Protein AF-A0A9D5NZA8-F1 (afdb_monomer)

Radius of gyration: 24.43 Å; Cα contacts (8 Å, |Δi|>4): 139; chains: 1; bounding box: 84×35×75 Å

Sequence (173 aa):
MSPKHDNDLQQPKKLPLTIIETPEIPELKFFLDVDDKDAAEFKEVLRECIAKINTKGKKEWFCLYAAWRYYKKERETDGGYVDFFTDIDTLFPGLLKDLRNDLSGNRKYKPYCDMLRYEYNNWAVVDGKLPPIQVWAHEEWTRQYKNSWKTIQHMQALVRDFYKAFAALLGNN

Nearest PDB structures (foldseek):
  2bb5-assembly2_B  TM=2.220E-01  e=8.524E+00  Homo sapiens

Mean predicted aligned error: 10.83 Å

Structure (mmCIF, N/CA/C/O backbone):
data_AF-A0A9D5NZA8-F1
#
_entry.id   AF-A0A9D5NZA8-F1
#
loop_
_atom_site.group_PDB
_atom_site.id
_atom_site.type_symbol
_atom_site.label_atom_id
_atom_site.label_alt_id
_atom_site.label_comp_id
_atom_site.label_asym_id
_atom_site.label_entity_id
_atom_site.label_seq_id
_atom_site.pdbx_PDB_ins_code
_atom_site.Cartn_x
_atom_site.Cartn_y
_atom_site.Cartn_z
_atom_site.occupancy
_atom_site.B_iso_or_equiv
_atom_site.auth_seq_id
_atom_site.auth_comp_id
_atom_site.auth_asym_id
_atom_site.auth_atom_id
_atom_site.pdbx_PDB_model_num
ATOM 1 N N . MET A 1 1 ? -62.215 11.520 59.710 1.00 43.28 1 MET A N 1
ATOM 2 C CA . MET A 1 1 ? -61.706 10.358 58.953 1.00 43.28 1 MET A CA 1
ATOM 3 C C . MET A 1 1 ? -60.625 10.871 58.015 1.00 43.28 1 MET A C 1
ATOM 5 O O . MET A 1 1 ? -60.908 11.780 57.248 1.00 43.28 1 MET A O 1
ATOM 9 N N . SER A 1 2 ? -59.392 10.388 58.176 1.00 39.81 2 SER A N 1
ATOM 10 C CA . SER A 1 2 ? -58.218 10.731 57.352 1.00 39.81 2 SER A CA 1
ATOM 11 C C . SER A 1 2 ? -58.303 10.077 55.945 1.00 39.81 2 SER A C 1
ATOM 13 O O . SER A 1 2 ? -59.293 9.405 55.662 1.00 39.81 2 SER A O 1
ATOM 15 N N . PRO A 1 3 ? -57.313 10.247 55.049 1.00 50.28 3 PRO A N 1
ATOM 16 C CA . PRO A 1 3 ? -57.349 11.152 53.898 1.00 50.28 3 PRO A CA 1
ATOM 17 C C . PRO A 1 3 ? -57.293 10.385 52.556 1.00 50.28 3 PRO A C 1
ATOM 19 O O . PRO A 1 3 ? -57.022 9.187 52.530 1.00 50.28 3 PRO A O 1
ATOM 22 N N . LYS A 1 4 ? -57.460 11.068 51.418 1.00 46.00 4 LYS A N 1
ATOM 23 C CA . LYS A 1 4 ? -56.896 10.586 50.145 1.00 46.00 4 LYS A CA 1
ATOM 24 C C . LYS A 1 4 ? -56.120 11.707 49.466 1.00 46.00 4 LYS A C 1
ATOM 26 O O . LYS A 1 4 ? -56.691 12.639 48.914 1.00 46.00 4 LYS A O 1
ATOM 31 N N . HIS A 1 5 ? -54.803 11.608 49.613 1.00 46.25 5 HIS A N 1
ATOM 32 C CA . HIS A 1 5 ? -53.823 12.195 48.716 1.00 46.25 5 HIS A CA 1
ATOM 33 C C . HIS A 1 5 ? -53.878 11.431 47.396 1.00 46.25 5 HIS A C 1
ATOM 35 O O . HIS A 1 5 ? -53.591 10.236 47.405 1.00 46.25 5 HIS A O 1
ATOM 41 N N . ASP A 1 6 ? -54.155 12.119 46.293 1.00 49.66 6 ASP A N 1
ATOM 42 C CA . ASP A 1 6 ? -53.744 11.643 44.976 1.00 49.66 6 ASP A CA 1
ATOM 43 C C . ASP A 1 6 ? -52.481 12.409 44.572 1.00 49.66 6 ASP A C 1
ATOM 45 O O . ASP A 1 6 ? -52.482 13.596 44.247 1.00 49.66 6 ASP A O 1
ATOM 49 N N . ASN A 1 7 ? -51.370 11.691 44.736 1.00 49.56 7 ASN A N 1
ATOM 50 C CA . ASN A 1 7 ? -50.053 11.987 44.201 1.00 49.56 7 ASN A CA 1
ATOM 51 C C . ASN A 1 7 ? -50.090 11.738 42.689 1.00 49.56 7 ASN A C 1
ATOM 53 O O . ASN A 1 7 ? -49.839 10.614 42.260 1.00 49.56 7 ASN A O 1
ATOM 57 N N . ASP A 1 8 ? -50.307 12.772 41.883 1.00 46.56 8 ASP A N 1
ATOM 58 C CA . ASP A 1 8 ? -49.865 12.737 40.487 1.00 46.56 8 ASP A CA 1
ATOM 59 C C . ASP A 1 8 ? -48.463 13.343 40.407 1.00 46.56 8 ASP A C 1
ATOM 61 O O . ASP A 1 8 ? -48.238 14.510 40.079 1.00 46.56 8 ASP A O 1
ATOM 65 N N . LEU A 1 9 ? -47.493 12.501 40.772 1.00 49.69 9 LEU A N 1
ATOM 66 C CA . LEU A 1 9 ? -46.086 12.688 40.453 1.00 49.69 9 LEU A CA 1
ATOM 67 C C . LEU A 1 9 ? -45.958 12.831 38.934 1.00 49.69 9 LEU A C 1
ATOM 69 O O . LEU A 1 9 ? -46.144 11.872 38.184 1.00 49.69 9 LEU A O 1
ATOM 73 N N . GLN A 1 10 ? -45.618 14.042 38.494 1.00 50.66 10 GLN A N 1
ATOM 74 C CA . GLN A 1 10 ? -45.172 14.326 37.136 1.00 50.66 10 GLN A CA 1
ATOM 75 C C . GLN A 1 10 ? -44.090 13.313 36.744 1.00 50.66 10 GLN A C 1
ATOM 77 O O . GLN A 1 10 ? -42.981 13.325 37.280 1.00 50.66 10 GLN A O 1
ATOM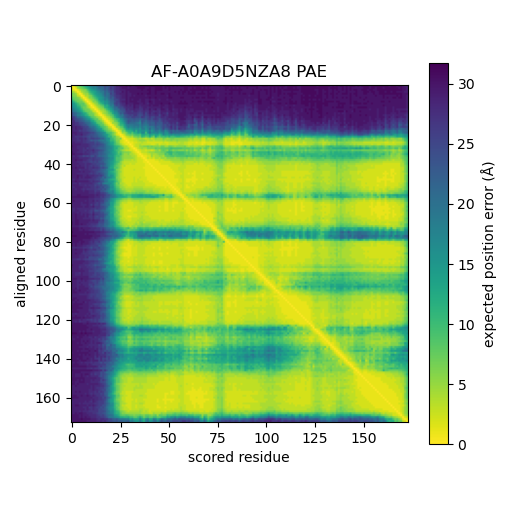 82 N N . GLN A 1 11 ? -44.414 12.426 35.802 1.00 52.88 11 GLN A N 1
ATOM 83 C CA . GLN A 1 11 ? -43.415 11.571 35.177 1.00 52.88 11 GLN A CA 1
ATOM 84 C C . GLN A 1 11 ? -42.359 12.470 34.518 1.00 52.88 11 GLN A C 1
ATOM 86 O O . GLN A 1 11 ? -42.723 13.354 33.733 1.00 52.88 11 GLN A O 1
ATOM 91 N N . PRO A 1 12 ? -41.055 12.272 34.780 1.00 47.50 12 PRO A N 1
ATOM 92 C CA . PRO A 1 12 ? -40.038 12.975 34.026 1.00 47.50 12 PRO A CA 1
ATOM 93 C C . PRO A 1 12 ? -40.140 12.511 32.571 1.00 47.50 12 PRO A C 1
ATOM 95 O O . PRO A 1 12 ? -39.927 11.335 32.270 1.00 47.50 12 PRO A O 1
ATOM 98 N N . LYS A 1 13 ? -40.478 13.440 31.664 1.00 50.16 13 LYS A N 1
ATOM 99 C CA . LYS A 1 13 ? -40.297 13.261 30.220 1.00 50.16 13 LYS A CA 1
ATOM 100 C C . LYS A 1 13 ? -38.830 12.900 29.995 1.00 50.16 13 LYS A C 1
ATOM 102 O O . LYS A 1 13 ? -37.974 13.781 29.967 1.00 50.16 13 LYS A O 1
ATOM 107 N N . LYS A 1 14 ? -38.533 11.605 29.858 1.00 50.91 14 LYS A N 1
ATOM 108 C CA . LYS A 1 14 ? -37.258 11.149 29.313 1.00 50.91 14 LYS A CA 1
ATOM 109 C C . LYS A 1 14 ? -37.177 11.728 27.907 1.00 50.91 14 LYS A C 1
ATOM 111 O O . LYS A 1 14 ? -37.931 11.322 27.026 1.00 50.91 14 LYS A O 1
ATOM 116 N N . LEU A 1 15 ? -36.314 12.726 27.732 1.00 47.12 15 LEU A N 1
ATOM 117 C CA . LEU A 1 15 ? -35.874 13.139 26.409 1.00 47.12 15 LEU A CA 1
ATOM 118 C C . LEU A 1 15 ? -35.369 11.875 25.700 1.00 47.12 15 LEU A C 1
ATOM 120 O O . LEU A 1 15 ? -34.648 11.097 26.337 1.00 47.12 15 LEU A O 1
ATOM 124 N N . PRO A 1 16 ? -35.758 11.625 24.439 1.00 45.78 16 PRO A N 1
ATOM 125 C CA . PRO A 1 16 ? -35.111 10.576 23.677 1.00 45.78 16 PRO A CA 1
ATOM 126 C C . PRO A 1 16 ? -33.618 10.900 23.686 1.00 45.78 16 PRO A C 1
ATOM 128 O O . PRO A 1 16 ? -33.212 11.993 23.290 1.00 45.78 16 PRO A O 1
ATOM 131 N N . LEU A 1 17 ? -32.817 9.978 24.219 1.00 43.31 17 LEU A N 1
ATOM 132 C CA . LEU A 1 17 ? -31.388 9.961 23.962 1.00 43.31 17 LEU A CA 1
ATOM 133 C C . LEU A 1 17 ? -31.280 9.840 22.448 1.00 43.31 17 LEU A C 1
ATOM 135 O O . LEU A 1 17 ? -31.480 8.758 21.900 1.00 43.31 17 LEU A O 1
ATOM 139 N N . THR A 1 18 ? -31.049 10.962 21.772 1.00 46.41 18 THR A N 1
ATOM 140 C CA . THR A 1 18 ? -30.526 10.943 20.418 1.00 46.41 18 THR A CA 1
ATOM 141 C C . THR A 1 18 ? -29.181 10.258 20.556 1.00 46.41 18 THR A C 1
ATOM 143 O O . THR A 1 18 ? -28.200 10.870 20.975 1.00 46.41 18 THR A O 1
ATOM 146 N N . ILE A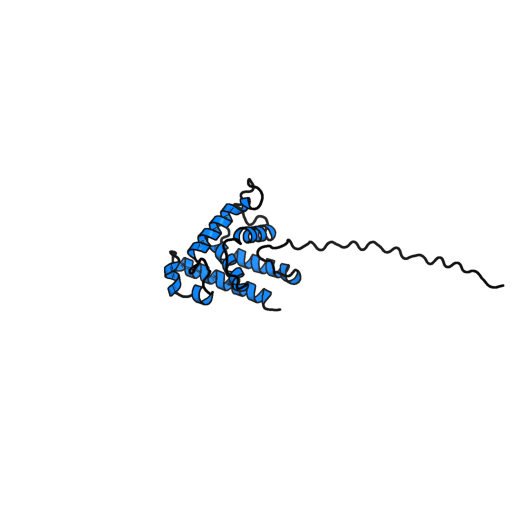 1 19 ? -29.174 8.946 20.328 1.00 50.41 19 ILE A N 1
ATOM 147 C CA . ILE A 1 19 ? -27.958 8.207 20.055 1.00 50.41 19 ILE A CA 1
ATOM 148 C C . ILE A 1 19 ? -27.421 8.914 18.820 1.00 50.41 19 ILE A C 1
ATOM 150 O O . ILE A 1 19 ? -27.988 8.811 17.736 1.00 50.41 19 ILE A O 1
ATOM 154 N N . ILE A 1 20 ? -26.419 9.764 19.023 1.00 46.94 20 ILE A N 1
ATOM 155 C CA . ILE A 1 20 ? -25.585 10.215 17.926 1.00 46.94 20 ILE A CA 1
ATOM 156 C C . ILE A 1 20 ? -24.924 8.918 17.495 1.00 46.94 20 ILE A C 1
ATOM 158 O O . ILE A 1 20 ? -24.087 8.403 18.233 1.00 46.94 20 ILE A O 1
ATOM 162 N N . GLU A 1 21 ? -25.418 8.329 16.405 1.00 38.28 21 GLU A N 1
ATOM 163 C CA . GLU A 1 21 ? -24.768 7.204 15.749 1.00 38.28 21 GLU A CA 1
ATOM 164 C C . GLU A 1 21 ? -23.325 7.646 15.537 1.00 38.28 21 GLU A C 1
ATOM 166 O O . GLU A 1 21 ? -2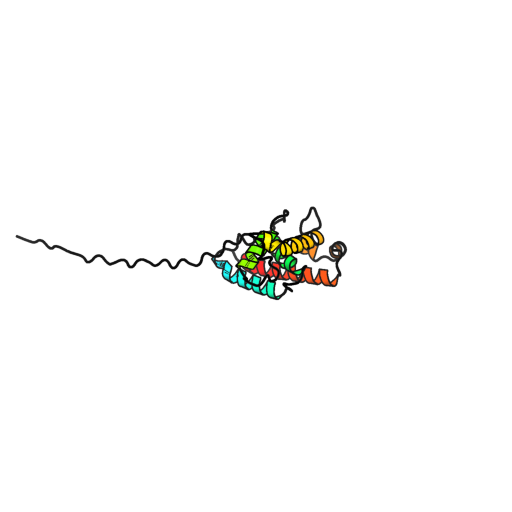3.036 8.533 14.727 1.00 38.28 21 GLU A O 1
ATOM 171 N N . THR A 1 22 ? -22.433 7.126 16.382 1.00 42.06 22 TH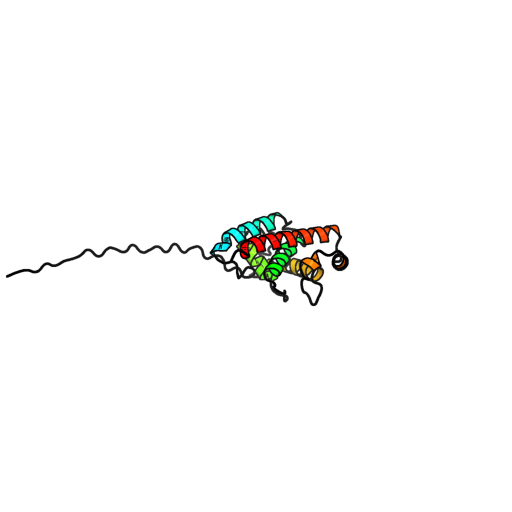R A N 1
ATOM 172 C CA . THR A 1 22 ? -20.999 7.239 16.179 1.00 42.06 22 THR A CA 1
ATOM 173 C C . THR A 1 22 ? -20.792 6.798 14.738 1.00 42.06 22 THR A C 1
ATOM 175 O O . THR A 1 22 ? -21.280 5.714 14.412 1.00 42.06 22 THR A O 1
ATOM 178 N N . PRO A 1 23 ? -20.190 7.619 13.858 1.00 45.03 23 PRO A N 1
ATOM 179 C CA . PRO A 1 23 ? -20.014 7.219 12.472 1.00 45.03 23 PRO A CA 1
ATOM 180 C C . PRO A 1 23 ? -19.329 5.857 12.488 1.00 45.03 23 PRO A C 1
ATOM 182 O O . PRO A 1 23 ? -18.220 5.760 13.019 1.00 45.03 23 PRO A O 1
ATOM 185 N N . GLU A 1 24 ? -20.020 4.818 12.008 1.00 52.41 24 GLU A N 1
ATOM 186 C CA . GLU A 1 24 ? -19.432 3.489 11.896 1.00 52.41 24 GLU A CA 1
ATOM 187 C C . GLU A 1 24 ? -18.129 3.661 11.128 1.00 52.41 24 GLU A C 1
ATOM 189 O O . GLU A 1 24 ? -18.094 4.266 10.047 1.00 52.41 24 GLU A O 1
ATOM 194 N N . ILE A 1 25 ? -17.034 3.202 11.727 1.00 53.84 25 ILE A N 1
ATOM 195 C CA . ILE A 1 25 ? -15.775 3.144 11.009 1.00 53.84 25 ILE A CA 1
ATOM 196 C C . ILE A 1 25 ? -16.040 2.243 9.804 1.00 53.84 25 ILE A C 1
ATOM 198 O O . ILE A 1 25 ? -16.617 1.166 9.969 1.00 53.84 25 ILE A O 1
ATOM 202 N N . PRO A 1 26 ? -15.711 2.693 8.582 1.00 64.75 26 PRO A N 1
ATOM 203 C CA . PRO A 1 26 ? -15.952 1.870 7.416 1.00 64.75 26 PRO A CA 1
ATOM 204 C C . PRO A 1 26 ? -15.231 0.537 7.603 1.00 64.75 26 PRO A C 1
ATOM 206 O O . PRO A 1 26 ? -14.037 0.533 7.891 1.00 64.75 26 PRO A O 1
ATOM 209 N N . GLU A 1 27 ? -15.961 -0.568 7.453 1.00 67.62 27 GLU A N 1
ATOM 210 C CA . GLU A 1 27 ? -15.427 -1.921 7.598 1.00 67.62 27 GLU A CA 1
ATOM 211 C C . GLU A 1 27 ? -14.208 -2.095 6.676 1.00 67.62 27 GLU A C 1
ATOM 213 O O . GLU A 1 27 ? -14.340 -2.137 5.447 1.00 67.62 27 GLU A O 1
ATOM 218 N N . LEU A 1 28 ? -13.013 -2.140 7.274 1.00 83.31 28 LEU A N 1
ATOM 219 C CA . LEU A 1 28 ? -11.755 -2.302 6.552 1.00 83.31 28 LEU A CA 1
ATOM 220 C C . LEU A 1 28 ? -11.524 -3.790 6.299 1.00 83.31 28 LEU A C 1
ATOM 222 O O . LEU A 1 28 ? -11.395 -4.570 7.236 1.00 83.31 28 LEU A O 1
ATOM 226 N N . LYS A 1 29 ? -11.465 -4.199 5.032 1.00 84.88 29 LYS A N 1
ATOM 227 C CA . LYS A 1 29 ? -11.401 -5.614 4.626 1.00 84.88 29 LYS A CA 1
ATOM 228 C C . LYS A 1 29 ? -9.990 -6.161 4.500 1.00 84.88 29 LYS A C 1
ATOM 230 O O . LYS A 1 29 ? -9.776 -7.366 4.559 1.00 84.88 29 LYS A O 1
ATOM 235 N N . PHE A 1 30 ? -9.018 -5.291 4.292 1.00 88.62 30 PHE A N 1
ATOM 236 C CA . PHE A 1 30 ? -7.604 -5.629 4.288 1.00 88.62 30 PHE A CA 1
ATOM 237 C C . PHE A 1 30 ? -6.947 -5.278 5.627 1.00 88.62 30 PHE A C 1
ATOM 239 O O . PHE A 1 30 ? -6.072 -6.006 6.099 1.00 88.62 30 PHE A O 1
ATOM 246 N N . PHE A 1 31 ? -7.395 -4.197 6.269 1.00 87.69 31 PHE A N 1
ATOM 247 C CA . PHE A 1 31 ? -6.946 -3.780 7.600 1.00 87.69 31 PHE A CA 1
ATOM 248 C C . PHE A 1 31 ? -7.908 -4.249 8.719 1.00 87.69 31 PHE A C 1
ATOM 250 O O . PHE A 1 31 ? -8.185 -3.496 9.645 1.00 87.69 31 PHE A O 1
ATOM 257 N N . LEU A 1 32 ? -8.395 -5.497 8.637 1.00 75.75 32 LEU A N 1
ATOM 258 C CA . LEU A 1 32 ? -9.503 -6.080 9.434 1.00 75.75 32 LEU A CA 1
ATOM 259 C C . LEU A 1 32 ? -9.374 -6.018 10.965 1.00 75.75 32 LEU A C 1
ATOM 261 O O . LEU A 1 32 ? -10.375 -6.068 11.664 1.00 75.75 32 LEU A O 1
ATOM 265 N N . ASP A 1 33 ? -8.158 -5.925 11.487 1.00 72.31 33 ASP A N 1
ATOM 266 C CA . ASP A 1 33 ? -7.877 -5.952 12.931 1.00 72.31 33 ASP A CA 1
ATOM 267 C C . ASP A 1 33 ? -7.446 -4.567 13.455 1.00 72.31 33 ASP A C 1
ATOM 269 O O . ASP A 1 33 ? -6.691 -4.461 14.426 1.00 72.31 33 ASP A O 1
ATOM 273 N N . VAL A 1 34 ? -7.780 -3.498 12.733 1.00 77.94 34 VAL A N 1
ATOM 274 C CA . VAL A 1 34 ? -7.622 -2.141 13.255 1.00 77.94 34 VAL A CA 1
ATOM 275 C C . VAL A 1 34 ? -8.835 -1.862 14.132 1.00 77.94 34 VAL A C 1
ATOM 277 O O . VAL A 1 34 ? -9.920 -1.606 13.617 1.00 77.94 34 VAL A O 1
ATOM 280 N N . ASP A 1 35 ? -8.641 -1.937 15.450 1.00 73.06 35 ASP A N 1
ATOM 281 C CA . ASP A 1 35 ? -9.683 -1.624 16.427 1.00 73.06 35 ASP A CA 1
ATOM 282 C C . ASP A 1 35 ? -10.165 -0.175 16.273 1.00 73.06 35 ASP A C 1
ATOM 284 O O . ASP A 1 35 ? -9.382 0.735 15.985 1.00 73.06 35 ASP A O 1
ATOM 288 N N . ASP A 1 36 ? -11.438 0.067 16.586 1.00 71.69 36 ASP A N 1
ATOM 289 C CA . ASP A 1 36 ? -12.052 1.396 16.493 1.00 71.69 36 ASP A CA 1
ATOM 290 C C . ASP A 1 36 ? -11.287 2.479 17.271 1.00 71.69 36 ASP A C 1
ATOM 292 O O . ASP A 1 36 ? -11.188 3.629 16.836 1.00 71.69 36 ASP A O 1
ATOM 296 N N . LYS A 1 37 ? -10.706 2.100 18.417 1.00 75.06 37 LYS A N 1
ATOM 297 C CA . LYS A 1 37 ? -9.884 2.979 19.264 1.00 75.06 37 LYS A CA 1
ATOM 298 C C . LYS A 1 37 ? -8.584 3.432 18.587 1.00 75.06 37 LYS A C 1
ATOM 300 O O . LYS A 1 37 ? -8.134 4.544 18.849 1.00 75.06 37 LYS A O 1
ATOM 305 N N . ASP A 1 38 ? -8.030 2.608 17.699 1.00 78.50 38 ASP A N 1
ATOM 306 C CA . ASP A 1 38 ? -6.730 2.820 17.058 1.00 78.50 38 ASP A CA 1
ATOM 307 C C . ASP A 1 38 ? -6.899 3.308 15.605 1.00 78.50 38 ASP A C 1
ATOM 309 O O . ASP A 1 38 ? -5.939 3.749 14.975 1.00 78.50 38 ASP A O 1
ATOM 313 N N . ALA A 1 39 ? -8.122 3.290 15.061 1.00 80.81 39 ALA A N 1
ATOM 314 C CA . ALA A 1 39 ? -8.418 3.612 13.664 1.00 80.81 39 ALA A CA 1
ATOM 315 C C . ALA A 1 39 ? -8.002 5.030 13.243 1.00 80.81 39 ALA A C 1
ATOM 317 O O . ALA A 1 39 ? -7.512 5.234 12.127 1.00 80.81 39 ALA A O 1
ATOM 318 N N . ALA A 1 40 ? -8.172 6.021 14.124 1.00 84.06 40 ALA A N 1
ATOM 319 C CA . ALA A 1 40 ? -7.761 7.395 13.840 1.00 84.06 40 ALA A CA 1
ATOM 320 C C . ALA A 1 40 ? -6.233 7.510 13.726 1.00 84.06 40 ALA A C 1
ATOM 322 O O . ALA A 1 40 ? -5.726 8.088 12.765 1.00 84.06 40 ALA A O 1
ATOM 323 N N . GLU A 1 41 ? -5.502 6.912 14.665 1.00 87.38 41 GLU A N 1
ATOM 324 C CA . GLU A 1 41 ? -4.039 6.917 14.669 1.00 87.38 41 GLU A CA 1
ATOM 325 C C . GLU A 1 41 ? -3.481 6.066 13.520 1.00 87.38 41 GLU A C 1
ATOM 327 O O . GLU A 1 41 ? -2.582 6.504 12.803 1.00 87.38 41 GLU A O 1
ATOM 332 N N . PHE A 1 42 ? -4.099 4.914 13.240 1.00 89.69 42 PHE A N 1
ATOM 333 C CA . PHE A 1 42 ? -3.810 4.100 12.063 1.00 89.69 42 PHE A CA 1
ATOM 334 C C . PHE A 1 42 ? -3.937 4.903 10.771 1.00 89.69 42 PHE A C 1
ATOM 336 O O . PHE A 1 42 ? -3.039 4.870 9.928 1.00 89.69 42 PHE A O 1
ATOM 343 N N . LYS A 1 43 ? -5.034 5.651 10.609 1.00 89.81 43 LYS A N 1
ATOM 344 C CA . LYS A 1 43 ? -5.259 6.479 9.423 1.00 89.81 43 LYS A CA 1
ATOM 345 C C . LYS A 1 43 ? -4.177 7.548 9.264 1.00 89.81 43 LYS A C 1
ATOM 347 O O . LYS A 1 43 ? -3.754 7.798 8.135 1.00 89.81 43 LYS A O 1
ATOM 352 N N . GLU A 1 44 ? -3.720 8.164 10.352 1.00 90.94 44 GLU A N 1
ATOM 353 C CA . GLU A 1 44 ? -2.622 9.137 10.312 1.00 90.94 44 GLU A CA 1
ATOM 354 C C . GLU A 1 44 ? -1.283 8.472 9.966 1.00 90.94 44 GLU A C 1
ATOM 356 O O . GLU A 1 44 ? -0.618 8.904 9.024 1.00 90.94 44 GLU A O 1
ATOM 361 N N . VAL A 1 45 ? -0.935 7.355 10.611 1.00 92.56 45 VAL A N 1
ATOM 362 C CA . VAL A 1 45 ? 0.271 6.573 10.285 1.00 92.56 45 VAL A CA 1
ATOM 363 C C . VAL A 1 45 ? 0.264 6.136 8.818 1.00 92.56 45 VAL A C 1
ATOM 365 O O . VAL A 1 45 ? 1.263 6.269 8.103 1.00 92.56 45 VAL A O 1
ATOM 368 N N . LEU A 1 46 ? -0.874 5.648 8.326 1.00 94.19 46 LEU A N 1
ATOM 369 C CA . LEU A 1 46 ? -1.029 5.240 6.936 1.00 94.19 46 LEU A CA 1
ATOM 370 C C . LEU A 1 46 ? -0.913 6.440 5.986 1.00 94.19 46 LEU A C 1
ATOM 372 O O . LEU A 1 46 ? -0.263 6.322 4.947 1.00 94.19 46 LEU A O 1
ATOM 376 N N . ARG A 1 47 ? -1.459 7.610 6.349 1.00 94.38 47 ARG A N 1
ATOM 377 C CA . ARG A 1 47 ? -1.288 8.856 5.585 1.00 94.38 47 ARG A CA 1
ATOM 378 C C . ARG A 1 47 ? 0.184 9.246 5.478 1.00 94.38 47 ARG A C 1
ATOM 380 O O . ARG A 1 47 ? 0.638 9.586 4.386 1.00 94.38 47 ARG A O 1
ATOM 387 N N . GLU A 1 48 ? 0.935 9.174 6.573 1.00 94.44 48 GLU A N 1
ATOM 388 C CA . GLU A 1 48 ? 2.373 9.463 6.577 1.00 94.44 48 GLU A CA 1
ATOM 389 C C . GLU A 1 48 ? 3.161 8.492 5.695 1.00 94.44 48 GLU A C 1
ATOM 391 O O . GLU A 1 48 ? 4.081 8.896 4.979 1.00 94.44 48 GLU A O 1
ATOM 396 N N . CYS A 1 49 ? 2.793 7.210 5.709 1.00 95.44 49 CYS A N 1
ATOM 397 C CA . CYS A 1 49 ? 3.415 6.219 4.841 1.00 95.44 49 CYS A CA 1
ATOM 398 C C . CYS A 1 49 ? 3.078 6.482 3.362 1.00 95.44 49 CYS A C 1
ATOM 400 O O . CYS A 1 49 ? 3.971 6.457 2.514 1.00 95.44 49 CYS A O 1
ATOM 402 N N . ILE A 1 50 ? 1.823 6.822 3.047 1.00 94.62 50 ILE A N 1
ATOM 403 C CA . ILE A 1 50 ? 1.386 7.207 1.696 1.00 94.62 50 ILE A CA 1
ATOM 404 C C . ILE A 1 50 ? 2.134 8.454 1.200 1.00 94.62 50 ILE A C 1
ATOM 406 O O . ILE A 1 50 ? 2.519 8.516 0.035 1.00 94.62 50 ILE A O 1
ATOM 410 N N . ALA A 1 51 ? 2.398 9.433 2.068 1.00 93.44 51 ALA A N 1
ATOM 411 C CA . ALA A 1 51 ? 3.130 10.648 1.703 1.00 93.44 51 ALA A CA 1
ATOM 412 C C . ALA A 1 51 ? 4.589 10.381 1.276 1.00 93.44 51 ALA A C 1
ATOM 414 O O . ALA A 1 51 ? 5.191 11.208 0.591 1.00 93.44 51 ALA A O 1
ATOM 415 N N . LYS A 1 52 ? 5.157 9.228 1.655 1.00 93.81 52 LYS A N 1
ATOM 416 C CA . LYS A 1 52 ? 6.520 8.804 1.291 1.00 93.81 52 LYS A CA 1
ATOM 417 C C . LYS A 1 52 ? 6.587 8.054 -0.040 1.00 93.81 52 LYS A C 1
ATOM 419 O O . LYS A 1 52 ? 7.691 7.746 -0.489 1.00 93.81 52 LYS A O 1
ATOM 424 N N . ILE A 1 53 ? 5.445 7.759 -0.664 1.00 93.19 53 ILE A N 1
ATOM 425 C CA . ILE A 1 53 ? 5.387 7.062 -1.949 1.00 93.19 53 ILE A CA 1
ATOM 426 C C . ILE A 1 53 ? 4.849 7.962 -3.063 1.00 93.19 53 ILE A C 1
ATOM 428 O O . ILE A 1 53 ? 3.953 8.785 -2.891 1.00 93.19 53 ILE A O 1
ATOM 432 N N . ASN A 1 54 ? 5.363 7.756 -4.264 1.00 89.56 54 ASN A N 1
ATOM 433 C CA . ASN A 1 54 ? 4.730 8.137 -5.506 1.00 89.56 54 ASN A CA 1
ATOM 434 C C . ASN A 1 54 ? 3.482 7.272 -5.711 1.00 89.56 54 ASN A C 1
ATOM 436 O O . ASN A 1 54 ? 3.543 6.138 -6.183 1.00 89.56 54 ASN A O 1
ATOM 440 N N . THR A 1 55 ? 2.324 7.854 -5.428 1.00 85.19 55 THR A N 1
ATOM 441 C CA . THR A 1 55 ? 1.009 7.214 -5.584 1.00 85.19 55 THR A CA 1
ATOM 442 C C . THR A 1 55 ? 0.618 6.940 -7.040 1.00 85.19 55 THR A C 1
ATOM 444 O O . THR A 1 55 ? -0.315 6.179 -7.295 1.00 85.19 55 THR A O 1
ATOM 447 N N . LYS A 1 56 ? 1.352 7.501 -8.010 1.00 80.00 56 LYS A N 1
ATOM 448 C CA . LYS A 1 56 ? 1.274 7.131 -9.437 1.00 80.00 56 LYS A CA 1
ATOM 449 C C . LYS A 1 56 ? 2.289 6.046 -9.821 1.00 80.00 56 LYS A C 1
ATOM 451 O O . LYS A 1 56 ? 2.293 5.555 -10.948 1.00 80.00 56 LYS A O 1
ATOM 456 N N . GLY A 1 57 ? 3.212 5.725 -8.919 1.00 73.69 57 GLY A N 1
ATOM 457 C CA . GLY A 1 57 ? 4.286 4.769 -9.119 1.00 73.69 57 GLY A CA 1
ATOM 458 C C . GLY A 1 57 ? 3.800 3.338 -8.932 1.00 73.69 57 GLY A C 1
ATOM 459 O O . GLY A 1 57 ? 3.147 3.011 -7.948 1.00 73.69 57 GLY A O 1
ATOM 460 N N . LYS A 1 58 ? 4.182 2.454 -9.860 1.00 75.19 58 LYS A N 1
ATOM 461 C CA . LYS A 1 58 ? 3.762 1.045 -9.828 1.00 75.19 58 LYS A CA 1
ATOM 462 C C . LYS A 1 58 ? 4.281 0.278 -8.607 1.00 75.19 58 LYS A C 1
ATOM 464 O O . LYS A 1 58 ? 3.575 -0.535 -8.029 1.00 75.19 58 LYS A O 1
ATOM 469 N N . LYS A 1 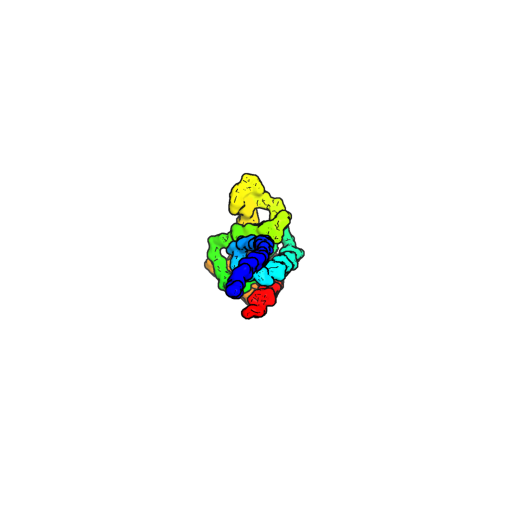59 ? 5.520 0.583 -8.221 1.00 84.50 59 LYS A N 1
ATOM 470 C CA . LYS A 1 59 ? 6.328 -0.178 -7.262 1.00 84.50 59 LYS A CA 1
ATOM 471 C C . LYS A 1 59 ? 6.022 0.118 -5.803 1.00 84.50 59 LYS A C 1
ATOM 473 O O . LYS A 1 59 ? 6.158 -0.752 -4.960 1.00 84.50 59 LYS A O 1
ATOM 478 N N . GLU A 1 60 ? 5.664 1.349 -5.474 1.00 90.69 60 GLU A N 1
ATOM 479 C CA . GLU A 1 60 ? 5.729 1.790 -4.077 1.00 90.69 60 GLU A CA 1
ATOM 480 C C . GLU A 1 60 ? 4.437 1.503 -3.305 1.00 90.69 60 GLU A C 1
ATOM 482 O O . GLU A 1 60 ? 4.476 1.342 -2.088 1.00 90.69 60 GLU A O 1
ATOM 487 N N . TRP A 1 61 ? 3.318 1.292 -4.007 1.00 92.62 61 TRP A N 1
ATOM 488 C CA . TRP A 1 61 ? 2.114 0.688 -3.426 1.00 92.62 61 TRP A CA 1
ATOM 489 C C . TRP A 1 61 ? 2.385 -0.692 -2.832 1.00 92.62 61 TRP A C 1
ATOM 491 O O . TRP A 1 61 ? 1.872 -1.027 -1.765 1.00 92.62 61 TRP A O 1
ATOM 501 N N . PHE A 1 62 ? 3.244 -1.471 -3.491 1.00 91.56 62 PHE A N 1
ATOM 502 C CA . PHE A 1 62 ? 3.666 -2.767 -2.985 1.00 91.56 62 PHE A CA 1
ATOM 503 C C . PHE A 1 62 ? 4.428 -2.656 -1.660 1.00 91.56 62 PHE A C 1
ATOM 505 O O . PHE A 1 62 ? 4.317 -3.552 -0.827 1.00 91.56 62 PHE A O 1
ATOM 512 N N . CYS A 1 63 ? 5.125 -1.544 -1.405 1.00 92.19 63 CYS A N 1
ATOM 513 C CA . CYS A 1 63 ? 5.818 -1.359 -0.136 1.00 92.19 63 CYS A CA 1
ATOM 514 C C . CYS A 1 63 ? 4.840 -1.286 1.050 1.00 92.19 63 CYS A C 1
ATOM 516 O O . CYS A 1 63 ? 5.056 -1.939 2.071 1.00 92.19 63 CYS A O 1
ATOM 518 N N . LEU A 1 64 ? 3.746 -0.531 0.912 1.00 93.88 64 LEU A N 1
ATOM 519 C CA . LEU A 1 64 ? 2.690 -0.467 1.933 1.00 93.88 64 LEU A CA 1
ATOM 520 C C . LEU A 1 64 ? 2.052 -1.841 2.155 1.00 93.88 64 LEU A C 1
ATOM 522 O O . LEU A 1 64 ? 1.941 -2.298 3.292 1.00 93.88 64 LEU A O 1
ATOM 526 N N . TYR A 1 65 ? 1.695 -2.512 1.056 1.00 92.00 65 TYR A N 1
ATOM 527 C CA . TYR A 1 65 ? 1.102 -3.846 1.074 1.00 92.00 65 TYR A CA 1
ATOM 528 C C . TYR A 1 65 ? 1.985 -4.857 1.819 1.00 92.00 65 TYR A C 1
ATOM 530 O O . TYR A 1 65 ? 1.538 -5.517 2.757 1.00 92.00 65 TYR A O 1
ATOM 538 N N . ALA A 1 66 ? 3.262 -4.948 1.438 1.00 89.50 66 ALA A N 1
ATOM 539 C CA . ALA A 1 66 ? 4.210 -5.886 2.026 1.00 89.50 66 ALA A CA 1
ATOM 540 C C . ALA A 1 66 ? 4.460 -5.597 3.514 1.00 89.50 66 ALA A C 1
ATOM 542 O O . ALA A 1 66 ? 4.491 -6.524 4.320 1.00 89.50 66 ALA A O 1
ATOM 543 N N . ALA A 1 67 ? 4.598 -4.323 3.896 1.00 90.31 67 ALA A N 1
ATOM 544 C CA . ALA A 1 67 ? 4.817 -3.925 5.284 1.00 90.31 67 ALA A CA 1
ATOM 545 C C . ALA A 1 67 ? 3.671 -4.351 6.213 1.00 90.31 67 ALA A C 1
ATOM 547 O O . ALA A 1 67 ? 3.932 -4.904 7.284 1.00 90.31 67 ALA A O 1
ATOM 548 N N . TRP A 1 68 ? 2.417 -4.151 5.791 1.00 90.00 68 TRP A N 1
ATOM 549 C CA . TRP A 1 68 ? 1.250 -4.591 6.560 1.00 90.00 68 TRP A CA 1
ATOM 550 C C . TRP A 1 68 ? 1.203 -6.116 6.709 1.00 90.00 68 TRP A C 1
ATOM 552 O O . TRP A 1 68 ? 1.036 -6.630 7.814 1.00 90.00 68 TRP A O 1
ATOM 562 N N . ARG A 1 69 ? 1.453 -6.856 5.621 1.00 86.69 69 ARG A N 1
ATOM 563 C CA . ARG A 1 69 ? 1.497 -8.328 5.650 1.00 86.69 69 ARG A CA 1
ATOM 564 C C . ARG A 1 69 ? 2.593 -8.863 6.574 1.00 86.69 69 ARG A C 1
ATOM 566 O O . ARG A 1 69 ? 2.345 -9.809 7.320 1.00 86.69 69 ARG A O 1
ATOM 573 N N . TYR A 1 70 ? 3.779 -8.243 6.585 1.00 84.94 70 TYR A N 1
ATOM 574 C CA . TYR A 1 70 ? 4.834 -8.600 7.541 1.00 84.94 70 TYR A CA 1
ATOM 575 C C . TYR A 1 70 ? 4.397 -8.382 8.982 1.00 84.94 70 TYR A C 1
ATOM 577 O O . TYR A 1 70 ? 4.628 -9.255 9.818 1.00 84.94 70 TYR A O 1
ATOM 585 N N . TYR A 1 71 ? 3.764 -7.241 9.268 1.00 84.88 71 TYR A N 1
ATOM 586 C CA . TYR A 1 71 ? 3.239 -6.948 10.596 1.00 84.88 71 TYR A CA 1
ATOM 587 C C . TYR A 1 71 ? 2.238 -8.024 11.045 1.00 84.88 71 TYR A C 1
ATOM 589 O O . TYR A 1 71 ? 2.381 -8.598 12.126 1.00 84.88 71 TYR A O 1
ATOM 597 N N . LYS A 1 72 ? 1.297 -8.388 10.169 1.00 82.69 72 LYS A N 1
ATOM 598 C CA . LYS A 1 72 ? 0.294 -9.427 10.431 1.00 82.69 72 LYS A CA 1
ATOM 599 C C . LYS A 1 72 ? 0.826 -10.857 10.414 1.00 82.69 72 LYS A C 1
ATOM 601 O O . LYS A 1 72 ? 0.094 -11.781 10.754 1.00 82.69 72 LYS A O 1
ATOM 606 N N . LYS A 1 73 ? 2.102 -11.060 10.062 1.00 77.88 73 LYS A N 1
ATOM 607 C CA . LYS A 1 73 ? 2.706 -12.389 9.853 1.00 77.88 73 LYS A CA 1
ATOM 608 C C . LYS A 1 73 ? 1.890 -13.238 8.868 1.00 77.88 73 LYS A C 1
ATOM 610 O O . LYS A 1 73 ? 1.918 -14.469 8.918 1.00 77.88 73 LYS A O 1
ATOM 615 N N . GLU A 1 74 ? 1.171 -12.578 7.970 1.00 72.75 74 GLU A N 1
ATOM 616 C CA . GLU A 1 74 ? 0.311 -13.221 6.994 1.00 72.75 74 GLU A CA 1
ATOM 617 C C . GLU A 1 74 ? 1.137 -13.680 5.804 1.00 72.75 74 GLU A C 1
ATOM 619 O O . GLU A 1 74 ? 2.013 -12.976 5.294 1.00 72.75 74 GLU A O 1
ATOM 624 N N . ARG A 1 75 ? 0.821 -14.880 5.325 1.00 64.44 75 ARG A N 1
ATOM 625 C CA . ARG A 1 75 ? 1.245 -15.306 3.997 1.00 64.44 75 ARG A CA 1
ATOM 626 C C . ARG A 1 75 ? 0.216 -14.766 3.024 1.00 64.44 75 ARG A C 1
ATOM 628 O O . ARG A 1 75 ? -0.976 -14.978 3.233 1.00 64.44 75 ARG A O 1
ATOM 635 N N . GLU A 1 76 ? 0.652 -14.110 1.955 1.00 58.94 76 GLU A N 1
ATOM 636 C CA . GLU A 1 76 ? -0.290 -13.902 0.868 1.00 58.94 76 GLU A CA 1
ATOM 637 C C . GLU A 1 76 ? -0.595 -15.256 0.221 1.00 58.94 76 GLU A C 1
ATOM 639 O O . GLU A 1 76 ? 0.297 -16.027 -0.129 1.00 58.94 76 GLU A O 1
ATOM 644 N N . THR A 1 77 ? -1.884 -15.529 0.088 1.00 56.19 77 THR A N 1
ATOM 645 C CA . THR A 1 77 ? -2.420 -16.412 -0.939 1.00 56.19 77 THR A CA 1
ATOM 646 C C . THR A 1 77 ? -3.178 -15.485 -1.885 1.00 56.19 77 THR A C 1
ATOM 648 O O . THR A 1 77 ? -3.893 -14.603 -1.418 1.00 56.19 77 THR A O 1
ATOM 651 N N . ASP A 1 78 ? -2.897 -15.583 -3.184 1.00 49.81 78 ASP A N 1
ATOM 652 C CA . ASP A 1 78 ? -3.359 -14.694 -4.262 1.00 49.81 78 ASP A CA 1
ATOM 653 C C . ASP A 1 78 ? -4.813 -14.211 -4.021 1.00 49.81 78 ASP A C 1
ATOM 655 O O . ASP A 1 78 ? -5.748 -15.003 -4.143 1.00 49.81 78 ASP A O 1
ATOM 659 N N . GLY A 1 79 ? -5.029 -12.946 -3.608 1.00 62.72 79 GLY A N 1
ATOM 660 C CA . GLY A 1 79 ? -6.402 -12.502 -3.293 1.00 62.72 79 GLY A CA 1
ATOM 661 C C . GLY A 1 79 ? -6.651 -11.177 -2.560 1.00 62.72 79 GLY A C 1
ATOM 662 O O . GLY A 1 79 ? -7.768 -10.679 -2.634 1.00 62.72 79 GLY A O 1
ATOM 663 N N . GLY A 1 80 ? -5.668 -10.548 -1.907 1.00 83.00 80 GLY A N 1
ATOM 664 C CA . GLY A 1 80 ? -5.936 -9.376 -1.045 1.00 83.00 80 GLY A CA 1
ATOM 665 C C . GLY A 1 80 ? -5.912 -7.998 -1.718 1.00 83.00 80 GLY A C 1
ATOM 666 O O . GLY A 1 80 ? -6.108 -6.986 -1.049 1.00 83.00 80 GLY A O 1
ATOM 667 N N . TYR A 1 81 ? -5.615 -7.916 -3.018 1.00 90.38 81 TYR A N 1
ATOM 668 C CA . TYR A 1 81 ? -5.343 -6.629 -3.677 1.00 90.38 81 TYR A CA 1
ATOM 669 C C . TYR A 1 81 ? -6.571 -5.729 -3.779 1.00 90.38 81 TYR A C 1
ATOM 671 O O . TYR A 1 81 ? -6.466 -4.514 -3.629 1.00 90.38 81 TYR A O 1
ATOM 679 N N . VAL A 1 82 ? -7.730 -6.327 -4.052 1.00 90.69 82 VAL A N 1
ATOM 680 C CA . VAL A 1 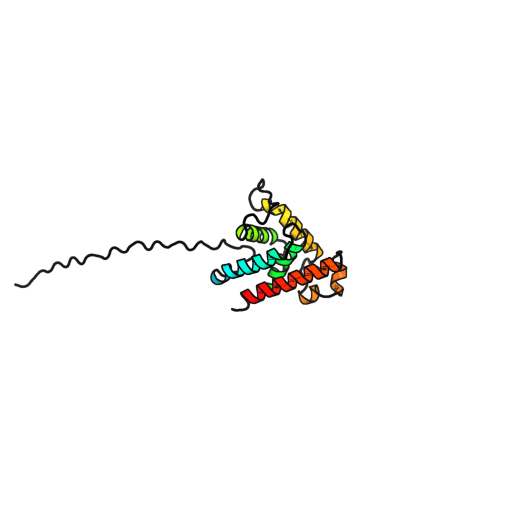82 ? -8.987 -5.588 -4.179 1.00 90.69 82 VAL A CA 1
ATOM 681 C C . VAL A 1 82 ? -9.356 -4.961 -2.844 1.00 90.69 82 VAL A C 1
ATOM 683 O O . VAL A 1 82 ? -9.663 -3.773 -2.811 1.00 90.69 82 VAL A O 1
ATOM 686 N N . ASP A 1 83 ? -9.279 -5.730 -1.761 1.00 90.69 83 ASP A N 1
ATOM 687 C CA . ASP A 1 83 ? -9.585 -5.244 -0.418 1.00 90.69 83 ASP A CA 1
ATOM 688 C C . ASP A 1 83 ? -8.594 -4.153 -0.004 1.00 90.69 83 ASP A C 1
ATOM 690 O O . ASP A 1 83 ? -9.015 -3.101 0.461 1.00 90.69 83 ASP A O 1
ATOM 694 N N . PHE A 1 84 ? -7.299 -4.318 -0.306 1.00 93.19 84 PHE A N 1
ATOM 695 C CA . PHE A 1 84 ? -6.293 -3.283 -0.046 1.00 93.19 84 PHE A CA 1
ATOM 696 C C . PHE A 1 84 ? -6.653 -1.945 -0.703 1.00 93.19 84 PHE A C 1
ATOM 698 O O . PHE A 1 84 ? -6.678 -0.912 -0.039 1.00 93.19 84 PHE A O 1
ATOM 705 N N . PHE A 1 85 ? -6.963 -1.937 -2.002 1.00 93.06 85 PHE A N 1
ATOM 706 C CA . PHE A 1 85 ? -7.309 -0.687 -2.686 1.00 93.06 85 PHE A CA 1
ATOM 707 C C . PHE A 1 85 ? -8.715 -0.179 -2.357 1.00 93.06 85 PHE A C 1
ATOM 709 O O . PHE A 1 85 ? -8.939 1.028 -2.433 1.00 93.06 85 PHE A O 1
ATOM 716 N N . THR A 1 86 ? -9.636 -1.057 -1.959 1.00 90.88 86 THR A N 1
ATOM 717 C CA . THR A 1 86 ? -10.952 -0.653 -1.447 1.00 90.88 86 THR A CA 1
ATOM 718 C C . THR A 1 86 ? -10.799 0.099 -0.131 1.00 90.88 86 THR A C 1
ATOM 720 O O . THR A 1 86 ? -11.336 1.198 0.005 1.00 90.88 86 THR A O 1
ATOM 723 N N . ASP A 1 87 ? -10.003 -0.426 0.798 1.00 92.44 87 ASP A N 1
ATOM 724 C CA . ASP A 1 87 ? -9.725 0.230 2.072 1.00 92.44 87 ASP A CA 1
ATOM 725 C C . ASP A 1 87 ? -8.990 1.560 1.868 1.00 92.44 87 ASP A C 1
ATOM 727 O O . ASP A 1 87 ? -9.342 2.564 2.482 1.00 92.44 87 ASP A O 1
ATOM 731 N N . ILE A 1 88 ? -8.010 1.613 0.955 1.00 93.50 88 ILE A N 1
ATOM 732 C CA . ILE A 1 88 ? -7.299 2.858 0.619 1.00 93.50 88 ILE A CA 1
ATOM 733 C C . ILE A 1 88 ? -8.251 3.920 0.052 1.00 93.50 88 ILE A C 1
ATOM 735 O O . ILE A 1 88 ? -8.179 5.074 0.470 1.00 93.50 88 ILE A O 1
ATOM 739 N N . ASP A 1 89 ? -9.136 3.556 -0.879 1.00 91.12 89 ASP A N 1
ATOM 740 C CA . ASP A 1 89 ? -10.133 4.470 -1.464 1.00 91.12 89 ASP A CA 1
ATOM 741 C C . ASP A 1 89 ? -11.134 4.960 -0.409 1.00 91.12 89 ASP A C 1
ATOM 743 O O . ASP A 1 89 ? -11.531 6.122 -0.401 1.00 91.12 89 ASP A O 1
ATOM 747 N N . THR A 1 90 ? -11.489 4.082 0.527 1.00 88.25 90 THR A N 1
ATOM 748 C CA . THR A 1 90 ? -12.417 4.383 1.620 1.00 88.25 90 THR A CA 1
ATOM 749 C C . THR A 1 90 ? -11.793 5.318 2.659 1.00 88.25 90 THR A C 1
ATOM 751 O O . THR A 1 90 ? -12.418 6.288 3.090 1.00 88.25 90 THR A O 1
ATOM 754 N N . LEU A 1 91 ? -10.534 5.081 3.036 1.00 89.00 91 LEU A N 1
ATOM 755 C CA . LEU A 1 91 ? -9.805 5.909 3.999 1.00 89.00 91 LEU A CA 1
ATOM 756 C C . LEU A 1 91 ? -9.360 7.250 3.398 1.00 89.00 91 LEU A C 1
ATOM 758 O O . LEU A 1 91 ? -9.375 8.271 4.100 1.00 89.00 91 LEU A O 1
ATOM 762 N N . PHE A 1 92 ? -8.990 7.263 2.113 1.00 90.75 92 PHE A N 1
ATOM 763 C CA . PHE A 1 92 ? -8.477 8.431 1.393 1.00 90.75 92 PHE A CA 1
ATOM 764 C C . PHE A 1 92 ? -9.186 8.635 0.040 1.00 90.75 92 PHE A C 1
ATOM 766 O O . PHE A 1 92 ? -8.569 8.456 -1.020 1.00 90.75 92 PHE A O 1
ATOM 773 N N . PRO A 1 93 ? -10.460 9.071 0.046 1.00 8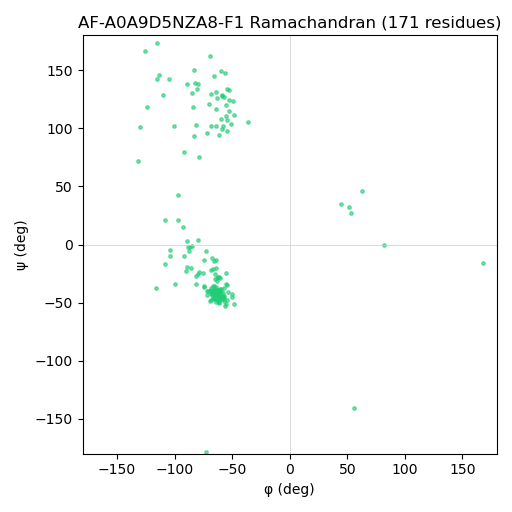8.25 93 PRO A N 1
ATOM 774 C CA . PRO A 1 93 ? -11.203 9.316 -1.185 1.00 88.25 93 PRO A CA 1
ATOM 775 C C . PRO A 1 93 ? -10.471 10.283 -2.124 1.00 88.25 93 PRO A C 1
ATOM 777 O O . PRO A 1 93 ? -9.971 11.330 -1.708 1.00 88.25 93 PRO A O 1
ATOM 780 N N . GLY A 1 94 ? -10.404 9.935 -3.411 1.00 86.50 94 GLY A N 1
ATOM 781 C CA . GLY A 1 94 ? -9.746 10.752 -4.440 1.00 86.50 94 GLY A CA 1
ATOM 782 C C . GLY A 1 94 ? -8.221 10.599 -4.525 1.00 86.50 94 GLY A C 1
ATOM 783 O O . GLY A 1 94 ? -7.594 11.215 -5.393 1.00 86.50 94 GLY A O 1
ATOM 784 N N . LEU A 1 95 ? -7.612 9.761 -3.678 1.00 90.69 95 LEU A N 1
ATOM 785 C CA . LEU A 1 95 ? -6.190 9.421 -3.777 1.00 90.69 95 LEU A CA 1
ATOM 786 C C . LEU A 1 95 ? -5.890 8.582 -5.029 1.00 90.69 95 LEU A C 1
ATOM 788 O O . LEU A 1 95 ? -4.900 8.829 -5.724 1.00 90.69 95 LEU A O 1
ATOM 792 N N . LEU A 1 96 ? -6.754 7.608 -5.328 1.00 90.31 96 LEU A N 1
ATOM 793 C CA . LEU A 1 96 ? -6.632 6.719 -6.482 1.00 90.31 96 LEU A CA 1
ATOM 794 C C . LEU A 1 96 ? -7.215 7.401 -7.731 1.00 90.31 96 LEU A C 1
ATOM 796 O O . LEU A 1 96 ? -8.415 7.366 -7.989 1.00 90.31 96 LEU A O 1
ATOM 800 N N . LYS A 1 97 ? -6.356 8.070 -8.504 1.00 82.81 97 LYS A N 1
ATOM 801 C CA . LYS A 1 97 ? -6.773 8.905 -9.648 1.00 82.81 97 LYS A CA 1
ATOM 802 C C . LYS A 1 97 ? -7.098 8.113 -10.913 1.00 82.81 97 LYS A C 1
ATOM 804 O O . LYS A 1 97 ? -7.868 8.595 -11.735 1.00 82.81 97 LYS A O 1
ATOM 809 N N . ASP A 1 98 ? -6.547 6.909 -11.046 1.00 81.94 98 ASP A N 1
ATOM 810 C CA . ASP A 1 98 ? -6.697 6.066 -12.239 1.00 81.94 98 ASP A CA 1
ATOM 811 C C . ASP A 1 98 ? -7.810 5.012 -12.073 1.00 81.94 98 ASP A C 1
ATOM 813 O O . ASP A 1 98 ? -7.814 3.974 -12.741 1.00 81.94 98 ASP A O 1
ATOM 817 N N . LEU A 1 99 ? -8.752 5.248 -11.149 1.00 84.12 99 LEU A N 1
ATOM 818 C CA . LEU A 1 99 ? -9.900 4.366 -10.964 1.00 84.12 99 LEU A CA 1
ATOM 819 C C . LEU A 1 99 ? -10.779 4.364 -12.211 1.00 84.12 99 LEU A C 1
ATOM 821 O O . LEU A 1 99 ? -11.193 5.404 -12.728 1.00 84.12 99 LEU A O 1
ATOM 825 N N . ARG A 1 100 ? -11.124 3.156 -12.655 1.00 83.31 100 ARG A N 1
ATOM 826 C CA . ARG A 1 100 ? -12.071 2.945 -13.745 1.00 83.31 100 ARG A CA 1
ATOM 827 C C . ARG A 1 100 ? -13.500 3.102 -13.247 1.00 83.31 100 ARG A C 1
ATOM 829 O O . ARG A 1 100 ? -14.204 2.117 -13.048 1.00 83.31 100 ARG A O 1
ATOM 836 N N . ASN A 1 101 ? -13.908 4.349 -13.022 1.00 82.25 10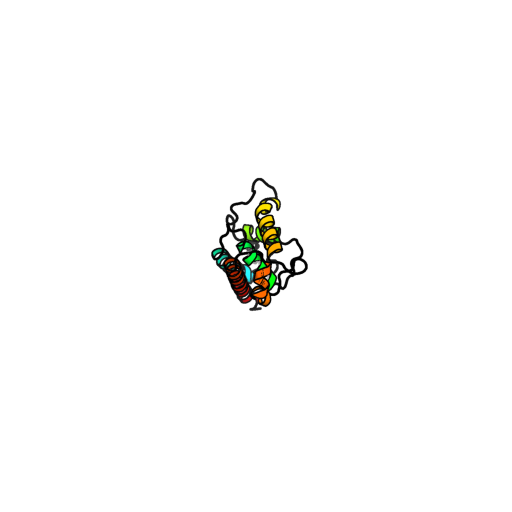1 ASN A N 1
ATOM 837 C CA . ASN A 1 101 ? -15.250 4.702 -12.541 1.00 82.25 101 ASN A CA 1
ATOM 838 C C . ASN A 1 101 ? -16.368 4.326 -13.533 1.00 82.25 101 ASN A C 1
ATOM 840 O O . ASN A 1 101 ? -17.537 4.313 -13.167 1.00 82.25 101 ASN A O 1
ATOM 844 N N . ASP A 1 102 ? -16.007 3.999 -14.775 1.00 84.19 102 ASP A N 1
ATOM 845 C CA . ASP A 1 102 ? -16.890 3.424 -15.790 1.00 84.19 102 ASP A CA 1
ATOM 846 C C . ASP A 1 102 ? -17.221 1.938 -15.541 1.00 84.19 102 ASP A C 1
ATOM 848 O O . ASP A 1 102 ? -18.132 1.391 -16.161 1.00 84.19 102 ASP A O 1
ATOM 852 N N . LEU A 1 103 ? -16.495 1.270 -14.638 1.00 83.81 103 LEU A N 1
ATOM 853 C CA . LEU A 1 103 ? -16.706 -0.123 -14.258 1.00 83.81 103 LEU A CA 1
ATOM 854 C C . LEU A 1 103 ? -17.371 -0.238 -12.883 1.00 83.81 103 LEU A C 1
ATOM 856 O O . LEU A 1 103 ? -17.050 0.489 -11.947 1.00 83.81 103 LEU A O 1
ATOM 860 N N . SER A 1 104 ? -18.265 -1.215 -12.737 1.00 79.62 104 SER A N 1
ATOM 861 C CA . SER A 1 104 ? -18.982 -1.461 -11.485 1.00 79.62 104 SER A CA 1
ATOM 862 C C . SER A 1 104 ? -18.189 -2.302 -10.477 1.00 79.62 104 SER A C 1
ATOM 864 O O . SER A 1 104 ? -17.386 -3.176 -10.833 1.00 79.62 104 SER A O 1
ATOM 866 N N . GLY A 1 105 ? -18.465 -2.055 -9.192 1.00 81.00 105 GLY A N 1
ATOM 867 C CA . GLY A 1 105 ? -17.934 -2.818 -8.063 1.00 81.00 105 GLY A CA 1
ATOM 868 C C . GLY A 1 105 ? -16.407 -2.870 -8.043 1.00 81.00 105 GLY A C 1
ATOM 869 O O . GLY A 1 105 ? -15.727 -1.911 -8.397 1.00 81.00 105 GLY A O 1
ATOM 870 N N . ASN A 1 106 ? -15.860 -4.030 -7.688 1.00 84.06 106 ASN A N 1
ATOM 871 C CA . ASN A 1 106 ? -14.419 -4.231 -7.504 1.00 84.06 106 ASN A CA 1
ATOM 872 C C . ASN A 1 106 ? -13.598 -4.095 -8.799 1.00 84.06 106 ASN A C 1
ATOM 874 O O . ASN A 1 106 ? -12.375 -3.956 -8.759 1.00 84.06 106 ASN A O 1
ATOM 878 N N . ARG A 1 107 ? -14.253 -4.107 -9.969 1.00 85.06 107 ARG A N 1
ATOM 879 C CA . ARG A 1 107 ? -13.573 -3.994 -11.266 1.00 85.06 107 ARG A CA 1
ATOM 880 C C . ARG A 1 107 ? -12.953 -2.612 -11.485 1.00 85.06 107 ARG A C 1
ATOM 882 O O . ARG A 1 107 ? -11.996 -2.520 -12.253 1.00 85.06 107 ARG A O 1
ATOM 889 N N . LYS A 1 108 ? -13.422 -1.568 -10.786 1.00 89.44 108 LYS A N 1
ATOM 890 C CA . LYS A 1 108 ? -12.822 -0.223 -10.861 1.00 89.44 108 LYS A CA 1
ATOM 891 C C . LYS A 1 108 ? -11.361 -0.185 -10.397 1.00 89.44 108 LYS A C 1
ATOM 893 O O . LYS A 1 108 ? -10.582 0.615 -10.909 1.00 89.44 108 LYS A O 1
ATOM 898 N N . TYR A 1 109 ? -10.973 -1.099 -9.500 1.00 90.50 109 TYR A N 1
ATOM 899 C CA . TYR A 1 109 ? -9.617 -1.212 -8.950 1.00 90.50 109 TYR A CA 1
ATOM 900 C C . TYR A 1 109 ? -8.670 -2.060 -9.802 1.00 90.50 109 TYR A C 1
ATOM 902 O O . TYR A 1 109 ? -7.494 -2.188 -9.459 1.00 90.50 109 TYR A O 1
ATOM 910 N N . LYS A 1 110 ? -9.143 -2.646 -10.913 1.00 89.00 110 LYS A N 1
ATOM 911 C CA . LYS A 1 110 ? -8.351 -3.575 -11.730 1.00 89.00 110 LYS A CA 1
ATOM 912 C C . LYS A 1 110 ? -6.959 -3.034 -12.107 1.00 89.00 110 LYS A C 1
ATOM 914 O O . LYS A 1 110 ? -6.008 -3.791 -11.933 1.00 89.00 110 LYS A O 1
ATOM 919 N N . PRO A 1 111 ? -6.783 -1.771 -12.554 1.00 88.56 111 PRO A N 1
ATOM 920 C CA . PRO A 1 111 ? -5.453 -1.259 -12.901 1.00 88.56 111 PRO A CA 1
ATOM 921 C C . PRO A 1 111 ? -4.468 -1.302 -11.726 1.00 88.56 111 PRO A C 1
ATOM 923 O O . PRO A 1 111 ? -3.312 -1.689 -11.895 1.00 88.56 111 PRO A O 1
ATOM 926 N N . TYR A 1 112 ? -4.944 -0.961 -10.528 1.00 90.75 112 TYR A N 1
ATOM 927 C CA . TYR A 1 112 ? -4.155 -0.999 -9.301 1.00 90.75 112 TYR A CA 1
ATOM 928 C C . TYR A 1 112 ? -3.884 -2.439 -8.842 1.00 90.75 112 TYR A C 1
ATOM 930 O O . TYR A 1 112 ? -2.764 -2.764 -8.454 1.00 90.75 112 TYR A O 1
ATOM 938 N N . CYS A 1 113 ? -4.869 -3.331 -8.957 1.00 90.75 113 CYS A N 1
ATOM 939 C CA . CYS A 1 113 ? -4.699 -4.745 -8.618 1.00 90.75 113 CYS A CA 1
ATOM 940 C C . CYS A 1 113 ? -3.708 -5.448 -9.558 1.00 90.75 113 CYS A C 1
ATOM 942 O O . CYS A 1 113 ? -2.844 -6.179 -9.088 1.00 90.75 113 CYS A O 1
ATOM 944 N N . ASP A 1 114 ? -3.792 -5.204 -10.870 1.00 89.25 114 ASP A N 1
ATOM 945 C CA . ASP A 1 114 ? -2.860 -5.757 -11.861 1.00 89.25 114 ASP A CA 1
ATOM 946 C C . ASP A 1 114 ? -1.425 -5.275 -11.594 1.00 89.25 114 ASP A C 1
ATOM 948 O O . ASP A 1 114 ? -0.473 -6.053 -11.666 1.00 89.25 114 ASP A O 1
ATOM 952 N N . MET A 1 115 ? -1.274 -3.990 -11.261 1.00 89.81 115 MET A N 1
ATOM 953 C CA . MET A 1 115 ? -0.003 -3.380 -10.875 1.00 89.81 115 MET A CA 1
ATOM 954 C C . MET A 1 115 ? 0.575 -4.032 -9.614 1.00 89.81 115 MET A C 1
ATOM 956 O O . MET A 1 115 ? 1.738 -4.431 -9.615 1.00 89.81 115 MET A O 1
ATOM 960 N N . LEU A 1 116 ? -0.227 -4.159 -8.556 1.00 90.69 116 LEU A N 1
ATOM 961 C CA . LEU A 1 116 ? 0.220 -4.730 -7.289 1.00 90.69 116 LEU A CA 1
ATOM 962 C C . LEU A 1 116 ? 0.565 -6.217 -7.428 1.00 90.69 116 LEU A C 1
ATOM 964 O O . LEU A 1 116 ? 1.610 -6.635 -6.941 1.00 90.69 116 LEU A O 1
ATOM 968 N N . ARG A 1 117 ? -0.239 -6.981 -8.179 1.00 88.56 117 ARG A N 1
ATOM 969 C CA . ARG A 1 117 ? 0.049 -8.374 -8.551 1.00 88.56 117 ARG A CA 1
ATOM 970 C C . ARG A 1 117 ? 1.369 -8.506 -9.307 1.00 88.56 117 ARG A C 1
ATOM 972 O O . ARG A 1 117 ? 2.155 -9.408 -9.032 1.00 88.56 117 ARG A O 1
ATOM 979 N N . TYR A 1 118 ? 1.607 -7.629 -10.282 1.00 88.44 118 TYR A N 1
ATOM 980 C CA . TYR A 1 118 ? 2.849 -7.636 -11.052 1.00 88.44 118 TYR A CA 1
ATOM 981 C C . TYR A 1 118 ? 4.064 -7.429 -10.145 1.00 88.44 118 TYR A C 1
ATOM 983 O O . TYR A 1 118 ? 5.041 -8.167 -10.251 1.00 88.44 118 TYR A O 1
ATOM 991 N N . GLU A 1 119 ? 4.013 -6.447 -9.245 1.00 88.25 119 GLU A N 1
ATOM 992 C CA . GLU A 1 119 ? 5.108 -6.212 -8.306 1.00 88.25 119 GLU A CA 1
ATOM 993 C C . GLU A 1 119 ? 5.241 -7.381 -7.329 1.00 88.25 119 GLU A C 1
ATOM 995 O O . GLU A 1 119 ? 6.332 -7.925 -7.202 1.00 88.25 119 GLU A O 1
ATOM 1000 N N . TYR A 1 120 ? 4.145 -7.867 -6.743 1.00 87.06 120 TYR A N 1
ATOM 1001 C CA . TYR A 1 120 ? 4.167 -9.025 -5.852 1.00 87.06 120 TYR A CA 1
ATOM 1002 C C . TYR A 1 120 ? 4.946 -10.207 -6.440 1.00 87.06 120 TYR A C 1
ATOM 1004 O O . TYR A 1 120 ? 5.889 -10.699 -5.825 1.00 87.06 120 TYR A O 1
ATOM 1012 N N . ASN A 1 121 ? 4.630 -10.590 -7.678 1.00 84.31 121 ASN A N 1
ATOM 1013 C CA . ASN A 1 121 ? 5.299 -11.692 -8.371 1.00 84.31 121 ASN A CA 1
ATOM 1014 C C . ASN A 1 121 ? 6.786 -11.438 -8.659 1.00 84.31 121 ASN A C 1
ATOM 1016 O O . ASN A 1 121 ? 7.542 -12.392 -8.815 1.00 84.31 121 ASN A O 1
ATOM 1020 N N . ASN A 1 122 ? 7.214 -10.177 -8.756 1.00 83.88 122 ASN A N 1
ATOM 1021 C CA . ASN A 1 122 ? 8.626 -9.841 -8.933 1.00 83.88 122 ASN A CA 1
ATOM 1022 C C . ASN A 1 122 ? 9.416 -9.892 -7.626 1.00 83.88 122 ASN A C 1
ATOM 1024 O O . ASN A 1 122 ? 10.627 -10.074 -7.683 1.00 83.88 122 ASN A O 1
ATOM 1028 N N . TRP A 1 123 ? 8.761 -9.703 -6.479 1.00 81.81 123 TRP A N 1
ATOM 1029 C CA . TRP A 1 123 ? 9.412 -9.582 -5.171 1.00 81.81 123 TRP A CA 1
ATOM 1030 C C . TRP A 1 123 ? 9.202 -10.790 -4.249 1.00 81.81 123 TRP A C 1
ATOM 1032 O O . TRP A 1 123 ? 9.924 -10.944 -3.260 1.00 81.81 123 TRP A O 1
ATOM 1042 N N . ALA A 1 124 ? 8.221 -11.638 -4.550 1.00 78.62 124 ALA A N 1
ATOM 1043 C CA . ALA A 1 124 ? 7.995 -12.914 -3.890 1.00 78.62 124 ALA A CA 1
ATOM 1044 C C . ALA A 1 124 ? 8.955 -13.978 -4.442 1.00 78.62 124 ALA A C 1
ATOM 1046 O O . ALA A 1 124 ? 9.178 -14.048 -5.648 1.00 78.62 124 ALA A O 1
ATOM 1047 N N . VAL A 1 125 ? 9.526 -14.815 -3.567 1.00 70.50 125 VAL A N 1
ATOM 1048 C CA . VAL A 1 125 ? 10.644 -15.697 -3.962 1.00 70.50 125 VAL A CA 1
ATOM 1049 C C . VAL A 1 125 ? 10.333 -17.190 -3.871 1.00 70.50 125 VAL A C 1
ATOM 1051 O O . VAL A 1 125 ? 10.763 -17.946 -4.737 1.00 70.50 125 VAL A O 1
ATOM 1054 N N . VAL A 1 126 ? 9.581 -17.641 -2.860 1.00 67.12 126 VAL A N 1
ATOM 1055 C CA . VAL A 1 126 ? 9.284 -19.075 -2.660 1.00 67.12 126 VAL A CA 1
ATOM 1056 C C . VAL A 1 126 ? 7.779 -19.289 -2.624 1.00 67.12 126 VAL A C 1
ATOM 1058 O O . VAL A 1 126 ? 7.116 -18.746 -1.750 1.00 67.12 126 VAL A O 1
ATOM 1061 N N . ASP A 1 127 ? 7.241 -20.073 -3.561 1.00 70.50 127 ASP A N 1
ATOM 1062 C CA . ASP A 1 127 ? 5.802 -20.369 -3.700 1.00 70.50 127 ASP A CA 1
ATOM 1063 C C . ASP A 1 127 ? 4.898 -19.126 -3.731 1.00 70.50 127 ASP A C 1
ATOM 1065 O O . ASP A 1 127 ? 3.792 -19.151 -3.194 1.00 70.50 127 ASP A O 1
ATOM 1069 N N . GLY A 1 128 ? 5.386 -18.011 -4.284 1.00 69.62 128 GLY A N 1
ATOM 1070 C CA . GLY A 1 128 ? 4.661 -16.745 -4.212 1.00 69.62 128 GLY A CA 1
ATOM 1071 C C . GLY A 1 128 ? 4.494 -16.270 -2.769 1.00 69.62 128 GLY A C 1
ATOM 1072 O O . GLY A 1 128 ? 3.393 -15.921 -2.380 1.00 69.62 128 GLY A O 1
ATOM 1073 N N . LYS A 1 129 ? 5.565 -16.318 -1.963 1.00 72.62 129 LYS A N 1
ATOM 1074 C CA . LYS A 1 129 ? 5.631 -15.739 -0.613 1.00 72.62 129 LYS A CA 1
ATOM 1075 C C . LYS A 1 129 ? 6.648 -14.608 -0.564 1.00 72.62 129 LYS A C 1
ATOM 1077 O O . LYS A 1 129 ? 7.746 -14.716 -1.124 1.00 72.62 129 LYS A O 1
ATOM 1082 N N . LEU A 1 130 ? 6.308 -13.568 0.196 1.00 76.50 130 LEU A N 1
ATOM 1083 C CA . LEU A 1 130 ? 7.267 -12.558 0.633 1.00 76.50 130 LEU A CA 1
ATOM 1084 C C . LEU A 1 130 ? 8.317 -13.239 1.531 1.00 76.50 130 LEU A C 1
ATOM 1086 O O . LEU A 1 130 ? 7.938 -13.936 2.478 1.00 76.50 130 LEU A O 1
ATOM 1090 N N . PRO A 1 131 ? 9.620 -13.104 1.245 1.00 76.31 131 PRO A N 1
ATOM 1091 C CA . PRO A 1 131 ? 10.659 -13.640 2.124 1.00 76.31 131 PRO A CA 1
ATOM 1092 C C . PRO A 1 131 ? 10.695 -12.837 3.436 1.00 76.31 131 PRO A C 1
ATOM 1094 O O . PRO A 1 131 ? 10.173 -11.739 3.477 1.00 76.31 131 PRO A O 1
ATOM 1097 N N . PRO A 1 132 ? 11.298 -13.315 4.531 1.00 76.62 132 PRO A N 1
ATOM 1098 C CA . PRO A 1 132 ? 11.311 -12.567 5.792 1.00 76.62 132 PRO A CA 1
ATOM 1099 C C . PRO A 1 132 ? 11.905 -11.157 5.649 1.00 76.62 132 PRO A C 1
ATOM 1101 O O . PRO A 1 132 ? 12.857 -10.968 4.897 1.00 76.62 132 PRO A O 1
ATOM 1104 N N . ILE A 1 133 ? 11.424 -10.177 6.421 1.00 75.31 133 ILE A N 1
ATOM 1105 C CA . ILE A 1 133 ? 11.878 -8.776 6.317 1.00 75.31 133 ILE A CA 1
ATOM 1106 C C . ILE A 1 133 ? 13.405 -8.616 6.465 1.00 75.31 133 ILE A C 1
ATOM 1108 O O . ILE A 1 133 ? 14.009 -7.780 5.794 1.00 75.31 133 ILE A O 1
ATOM 1112 N N . GLN A 1 134 ? 14.051 -9.450 7.293 1.00 69.69 134 GLN A N 1
ATOM 1113 C CA . GLN A 1 134 ? 15.510 -9.467 7.471 1.00 69.69 134 GLN A CA 1
ATOM 1114 C C . GLN A 1 134 ? 16.235 -9.976 6.220 1.00 69.69 134 GLN A C 1
ATOM 1116 O O . GLN A 1 134 ? 17.295 -9.474 5.859 1.00 69.69 134 GLN A O 1
ATOM 1121 N N . VAL A 1 135 ? 15.641 -10.966 5.556 1.00 69.25 135 VAL A N 1
ATOM 1122 C CA . VAL A 1 135 ? 16.144 -11.583 4.325 1.00 69.25 135 VAL A CA 1
ATOM 1123 C C . VAL A 1 135 ? 15.929 -10.643 3.143 1.00 69.25 135 VAL A C 1
ATOM 1125 O O . VAL A 1 135 ? 16.793 -10.501 2.281 1.00 69.25 135 VAL A O 1
ATOM 1128 N N . TRP A 1 136 ? 14.808 -9.926 3.144 1.00 67.06 136 TRP A N 1
ATOM 1129 C CA . TRP A 1 136 ? 14.472 -8.971 2.104 1.00 67.06 136 TRP A CA 1
ATOM 1130 C C . TRP A 1 136 ? 15.454 -7.819 2.008 1.00 67.06 136 TRP A C 1
ATOM 1132 O O . TRP A 1 136 ? 15.631 -7.310 0.912 1.00 67.06 136 TRP A O 1
ATOM 1142 N N . ALA A 1 137 ? 16.112 -7.453 3.111 1.00 58.69 137 ALA A N 1
ATOM 1143 C CA . ALA A 1 137 ? 17.150 -6.427 3.174 1.00 58.69 137 ALA A CA 1
ATOM 1144 C C . ALA A 1 137 ? 18.563 -6.933 2.810 1.00 58.69 137 ALA A C 1
ATOM 1146 O O . ALA A 1 137 ? 19.509 -6.146 2.822 1.00 58.69 137 ALA A O 1
ATOM 1147 N N . HIS A 1 138 ? 18.734 -8.225 2.510 1.00 66.69 138 HIS A N 1
ATOM 1148 C CA . HIS A 1 138 ? 20.049 -8.821 2.287 1.00 66.69 138 HIS A CA 1
ATOM 1149 C C . HIS A 1 138 ? 20.488 -8.729 0.815 1.00 66.69 138 HIS A C 1
ATOM 1151 O O . HIS A 1 138 ? 19.704 -8.982 -0.103 1.00 66.69 138 HIS A O 1
ATOM 1157 N N . GLU A 1 139 ? 21.768 -8.405 0.589 1.00 64.75 139 GLU A N 1
ATOM 1158 C CA . GLU A 1 139 ? 22.393 -8.250 -0.737 1.00 64.75 139 GLU A CA 1
ATOM 1159 C C . GLU A 1 139 ? 22.122 -9.442 -1.663 1.00 64.75 139 GLU A C 1
ATOM 1161 O O . GLU A 1 139 ? 21.818 -9.276 -2.841 1.00 64.75 139 GLU A O 1
ATOM 1166 N N . GLU A 1 140 ? 22.206 -10.652 -1.128 1.00 66.50 140 GLU A N 1
ATOM 1167 C CA . GLU A 1 140 ? 22.091 -11.897 -1.890 1.00 66.50 140 GLU A CA 1
ATOM 1168 C C . GLU A 1 140 ? 20.735 -12.049 -2.604 1.00 66.50 140 GLU A C 1
ATOM 1170 O O . GLU A 1 140 ? 20.653 -12.614 -3.695 1.00 66.50 140 GLU A O 1
ATOM 1175 N N . TRP A 1 141 ? 19.681 -11.452 -2.043 1.00 66.94 141 TRP A N 1
ATOM 1176 C CA . TRP A 1 141 ? 18.321 -11.512 -2.582 1.00 66.94 141 TRP A CA 1
ATOM 1177 C C . TRP A 1 141 ? 18.069 -10.440 -3.639 1.00 66.94 141 TRP A C 1
ATOM 1179 O O . TRP A 1 141 ? 17.209 -10.593 -4.501 1.00 66.94 141 TRP A O 1
ATOM 1189 N N . THR A 1 142 ? 18.875 -9.379 -3.654 1.00 66.94 142 THR A N 1
ATOM 1190 C CA . THR A 1 142 ? 18.721 -8.276 -4.612 1.00 66.94 142 THR A CA 1
ATOM 1191 C C . THR A 1 142 ? 18.926 -8.706 -6.067 1.00 66.94 142 THR A C 1
ATOM 1193 O O . THR A 1 142 ? 18.272 -8.182 -6.967 1.00 66.94 142 THR A O 1
ATOM 1196 N N . ARG A 1 143 ? 19.780 -9.709 -6.320 1.00 68.75 143 ARG A N 1
ATOM 1197 C CA . ARG A 1 143 ? 20.042 -10.217 -7.676 1.00 68.75 143 ARG A CA 1
ATOM 1198 C C . ARG A 1 143 ? 18.817 -10.896 -8.292 1.00 68.75 143 ARG A C 1
ATOM 1200 O O . ARG A 1 143 ? 18.732 -11.001 -9.512 1.00 68.75 143 ARG A O 1
ATOM 1207 N N . GLN A 1 144 ? 17.863 -11.332 -7.472 1.00 72.38 144 GLN A N 1
ATOM 1208 C CA . GLN A 1 144 ? 16.692 -12.085 -7.918 1.00 72.38 144 GLN A CA 1
ATOM 1209 C C . GLN A 1 144 ? 15.579 -11.183 -8.469 1.00 72.38 144 GLN A C 1
ATOM 1211 O O . GLN A 1 144 ? 14.848 -11.594 -9.366 1.00 72.38 144 GLN A O 1
ATOM 1216 N N . TYR A 1 145 ? 15.493 -9.928 -8.017 1.00 73.44 145 TYR A N 1
ATOM 1217 C CA . TYR A 1 145 ? 14.351 -9.046 -8.295 1.00 73.44 145 TYR A CA 1
ATOM 1218 C C . TYR A 1 145 ? 14.359 -8.375 -9.675 1.00 73.44 145 TYR A C 1
ATOM 1220 O O . TYR A 1 145 ? 13.494 -7.543 -9.942 1.00 73.44 145 TYR A O 1
ATOM 1228 N N . LYS A 1 146 ? 15.332 -8.689 -10.550 1.00 76.75 146 LYS A N 1
ATOM 1229 C CA . LYS A 1 146 ? 15.460 -8.150 -11.927 1.00 76.75 146 LYS A CA 1
ATOM 1230 C C . LYS A 1 146 ? 15.236 -6.627 -12.024 1.00 76.75 146 LYS A C 1
ATOM 1232 O O . LYS A 1 146 ? 14.696 -6.120 -13.005 1.00 76.75 146 LYS A O 1
ATOM 1237 N N . ASN A 1 147 ? 15.657 -5.894 -10.996 1.00 79.56 147 ASN A N 1
ATOM 1238 C CA . ASN A 1 147 ? 15.521 -4.446 -10.855 1.00 79.56 147 ASN A CA 1
ATOM 1239 C C . ASN A 1 147 ? 16.894 -3.816 -10.589 1.00 79.56 147 ASN A C 1
ATOM 1241 O O . ASN A 1 147 ? 17.859 -4.506 -10.261 1.00 79.56 147 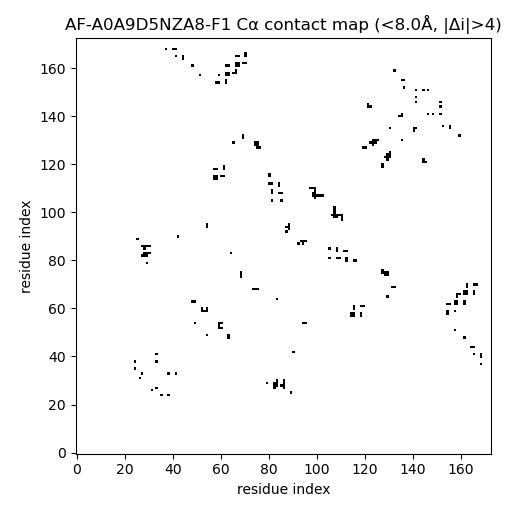ASN A O 1
ATOM 1245 N N . SER A 1 148 ? 16.990 -2.488 -10.710 1.00 84.56 148 SER A N 1
ATOM 1246 C CA . SER A 1 148 ? 18.223 -1.790 -10.338 1.00 84.56 148 SER A CA 1
ATOM 1247 C C . SER A 1 148 ? 18.478 -1.907 -8.831 1.00 84.56 148 SER A C 1
ATOM 1249 O O . SER A 1 148 ? 17.541 -1.839 -8.033 1.00 84.56 148 SER A O 1
ATOM 1251 N N . TRP A 1 149 ? 19.747 -2.010 -8.434 1.00 81.88 149 TRP A N 1
ATOM 1252 C CA . TRP A 1 149 ? 20.141 -2.049 -7.021 1.00 81.88 149 TRP A CA 1
ATOM 1253 C C . TRP A 1 149 ? 19.577 -0.860 -6.224 1.00 81.88 149 TRP A C 1
ATOM 1255 O O . TRP A 1 149 ? 19.041 -1.037 -5.134 1.00 81.88 149 TRP A O 1
ATOM 1265 N N . LYS A 1 150 ? 19.586 0.343 -6.813 1.00 86.25 150 LYS A N 1
ATOM 1266 C CA . LYS A 1 150 ? 19.011 1.551 -6.202 1.00 86.25 150 LYS A CA 1
ATOM 1267 C C . LYS A 1 150 ? 17.506 1.415 -5.942 1.00 86.25 150 LYS A C 1
ATOM 1269 O O . LYS A 1 150 ? 17.027 1.826 -4.891 1.00 86.25 150 LYS A O 1
ATOM 1274 N N . THR A 1 151 ? 16.760 0.837 -6.885 1.00 86.12 151 THR A N 1
ATOM 1275 C CA . THR A 1 151 ? 15.322 0.568 -6.716 1.00 86.12 151 THR A CA 1
ATOM 1276 C C . THR A 1 151 ? 15.081 -0.416 -5.578 1.00 86.12 151 THR A C 1
ATOM 1278 O O . THR A 1 151 ? 14.186 -0.201 -4.768 1.00 86.12 151 THR A O 1
ATOM 1281 N N . ILE A 1 152 ? 15.902 -1.462 -5.495 1.00 83.88 152 ILE A N 1
ATOM 1282 C CA . ILE A 1 152 ? 15.792 -2.486 -4.456 1.00 83.88 152 ILE A CA 1
ATOM 1283 C C . ILE A 1 152 ? 16.049 -1.890 -3.072 1.00 83.88 152 ILE A C 1
ATOM 1285 O O . ILE A 1 152 ? 15.205 -2.037 -2.192 1.00 83.88 152 ILE A O 1
ATOM 1289 N N . GLN A 1 153 ? 17.139 -1.139 -2.900 1.00 84.56 153 GLN A N 1
ATOM 1290 C CA . GLN A 1 153 ? 17.440 -0.458 -1.636 1.00 84.56 153 GLN A CA 1
ATOM 1291 C C . GLN A 1 153 ? 16.329 0.505 -1.208 1.00 84.56 153 GLN A C 1
ATOM 1293 O O . GLN A 1 153 ? 15.962 0.550 -0.035 1.00 84.56 153 GLN A O 1
ATOM 1298 N N . HIS A 1 154 ? 15.777 1.263 -2.158 1.00 88.69 154 HIS A N 1
ATOM 1299 C CA . HIS A 1 154 ? 14.672 2.185 -1.899 1.00 88.69 154 HIS A CA 1
ATOM 1300 C C . HIS A 1 154 ? 13.427 1.457 -1.385 1.00 88.69 154 HIS A C 1
ATOM 1302 O O . HIS A 1 154 ? 12.875 1.819 -0.350 1.00 88.69 154 HIS A O 1
ATOM 1308 N N . MET A 1 155 ? 13.013 0.384 -2.059 1.00 88.06 155 MET A N 1
ATOM 1309 C CA . MET A 1 155 ? 11.832 -0.382 -1.655 1.00 88.06 155 MET A CA 1
ATOM 1310 C C . MET A 1 155 ? 12.035 -1.103 -0.320 1.00 88.06 155 MET A C 1
ATOM 1312 O O . MET A 1 155 ? 11.143 -1.077 0.526 1.00 88.06 155 MET A O 1
ATOM 1316 N N . GLN A 1 156 ? 13.221 -1.674 -0.087 1.00 86.00 156 GLN A N 1
ATOM 1317 C CA . GLN A 1 156 ? 13.591 -2.260 1.205 1.00 86.00 156 GLN A CA 1
ATOM 1318 C C . GLN A 1 156 ? 13.493 -1.234 2.341 1.00 86.00 156 GLN A C 1
ATOM 1320 O O . GLN A 1 156 ? 12.958 -1.543 3.407 1.00 86.00 156 GLN A O 1
ATOM 1325 N N . ALA A 1 157 ? 13.994 -0.014 2.117 1.00 88.00 157 ALA A N 1
ATOM 1326 C CA . ALA A 1 157 ? 13.920 1.060 3.099 1.00 88.00 157 ALA A CA 1
ATOM 1327 C C . ALA A 1 157 ? 12.464 1.429 3.407 1.00 88.00 157 ALA A C 1
ATOM 1329 O O . ALA A 1 157 ? 12.082 1.425 4.575 1.00 88.00 157 ALA A O 1
ATOM 1330 N N . LEU A 1 158 ? 11.639 1.641 2.374 1.00 92.56 158 LEU A N 1
ATOM 1331 C CA . LEU A 1 158 ? 10.216 1.945 2.544 1.00 92.56 158 LEU A CA 1
ATOM 1332 C C . LEU A 1 158 ? 9.488 0.857 3.338 1.00 92.56 158 LEU A C 1
ATOM 1334 O O . LEU A 1 158 ? 8.808 1.165 4.311 1.00 92.56 158 LEU A O 1
ATOM 1338 N N . VAL A 1 159 ? 9.661 -0.418 2.981 1.00 90.94 159 VAL A N 1
ATOM 1339 C CA . VAL A 1 159 ? 8.970 -1.514 3.676 1.00 90.94 159 VAL A CA 1
ATOM 1340 C C . VAL A 1 159 ? 9.394 -1.648 5.124 1.00 90.94 159 VAL A C 1
ATOM 1342 O O . VAL A 1 159 ? 8.543 -1.845 5.990 1.00 90.94 159 VAL A O 1
ATOM 1345 N N . ARG A 1 160 ? 10.686 -1.498 5.416 1.00 88.69 160 ARG A N 1
ATOM 1346 C CA . ARG A 1 160 ? 11.176 -1.505 6.795 1.00 88.69 160 ARG A CA 1
ATOM 1347 C C . ARG A 1 160 ? 10.593 -0.349 7.601 1.00 88.69 160 ARG A C 1
ATOM 1349 O O . ARG A 1 160 ? 10.216 -0.544 8.755 1.00 88.69 160 ARG A O 1
ATOM 1356 N N . ASP A 1 161 ? 10.551 0.840 7.018 1.00 91.94 161 ASP A N 1
ATOM 1357 C CA . ASP A 1 161 ? 10.093 2.037 7.711 1.00 91.94 161 ASP A CA 1
ATOM 1358 C C . ASP A 1 161 ? 8.575 1.983 7.953 1.00 91.94 161 ASP A C 1
ATOM 1360 O O . ASP A 1 161 ? 8.126 2.285 9.057 1.00 91.94 161 ASP A O 1
ATOM 1364 N N . PHE A 1 162 ? 7.795 1.500 6.982 1.00 93.88 162 PHE A N 1
ATOM 1365 C CA . PHE A 1 162 ? 6.351 1.289 7.133 1.00 93.88 162 PHE A CA 1
ATOM 1366 C C . PHE A 1 162 ? 6.034 0.173 8.130 1.00 93.88 162 PHE A C 1
ATOM 1368 O O . PHE A 1 162 ? 5.173 0.349 8.985 1.00 93.88 162 PHE A O 1
ATOM 1375 N N . TYR A 1 163 ? 6.771 -0.944 8.091 1.00 91.06 163 TYR A N 1
ATOM 1376 C CA . TYR A 1 163 ? 6.621 -2.025 9.069 1.00 91.06 163 TYR A CA 1
ATOM 1377 C C . TYR A 1 163 ? 6.823 -1.510 10.497 1.00 91.06 163 TYR A C 1
ATOM 1379 O O . TYR A 1 163 ? 6.025 -1.811 11.378 1.00 91.06 163 TYR A O 1
ATOM 1387 N N . LYS A 1 164 ? 7.871 -0.706 10.727 1.00 90.50 164 LYS A N 1
ATOM 1388 C CA . LYS A 1 164 ? 8.130 -0.105 12.043 1.00 90.50 164 LYS A CA 1
ATOM 1389 C C . LYS A 1 164 ? 6.997 0.816 12.483 1.00 90.50 164 LYS A C 1
ATOM 1391 O O . LYS A 1 164 ? 6.632 0.776 13.652 1.00 90.50 164 LYS A O 1
ATOM 1396 N N . ALA A 1 165 ? 6.455 1.613 11.564 1.00 91.12 165 ALA A N 1
ATOM 1397 C CA . ALA A 1 165 ? 5.345 2.511 11.857 1.00 91.12 165 ALA A CA 1
ATOM 1398 C C . ALA A 1 165 ? 4.085 1.729 12.274 1.00 91.12 165 ALA A C 1
ATOM 1400 O O . ALA A 1 165 ? 3.507 2.016 13.318 1.00 91.12 165 ALA A O 1
ATOM 1401 N N . PHE A 1 166 ? 3.720 0.676 11.534 1.00 89.50 166 PHE A N 1
ATOM 1402 C CA . PHE A 1 166 ? 2.588 -0.186 11.895 1.00 89.50 166 PHE A CA 1
ATOM 1403 C C . PHE A 1 166 ? 2.824 -0.966 13.196 1.00 89.50 166 PHE A C 1
ATOM 1405 O O . PHE A 1 166 ? 1.918 -1.090 14.015 1.00 89.50 166 PHE A O 1
ATOM 1412 N N . ALA A 1 167 ? 4.044 -1.461 13.420 1.00 87.62 167 ALA A N 1
ATOM 1413 C CA . ALA A 1 167 ? 4.388 -2.196 14.634 1.00 87.62 167 ALA A CA 1
ATOM 1414 C C . ALA A 1 167 ? 4.354 -1.317 15.895 1.00 87.62 167 ALA A C 1
ATOM 1416 O O . ALA A 1 167 ? 3.958 -1.800 16.950 1.00 87.62 167 ALA A O 1
ATOM 1417 N N . ALA A 1 168 ? 4.755 -0.046 15.797 1.00 85.88 168 ALA A N 1
ATOM 1418 C CA . ALA A 1 168 ? 4.701 0.894 16.917 1.00 85.88 168 ALA A CA 1
ATOM 1419 C C . ALA A 1 168 ? 3.261 1.210 17.345 1.00 85.88 168 ALA A C 1
ATOM 1421 O O . ALA A 1 168 ? 2.998 1.361 18.534 1.00 85.88 168 ALA A O 1
ATOM 1422 N N . LEU A 1 169 ? 2.346 1.268 16.377 1.00 79.19 169 LEU A N 1
ATOM 1423 C CA . LEU A 1 169 ? 0.931 1.517 16.615 1.00 79.19 169 LEU A CA 1
ATOM 1424 C C . LEU A 1 169 ? 0.254 0.334 17.323 1.00 79.19 169 LEU A C 1
ATOM 1426 O O . LEU A 1 169 ? -0.452 0.504 18.307 1.00 79.19 169 LEU A O 1
ATOM 1430 N N . LEU A 1 170 ? 0.482 -0.880 16.821 1.00 71.25 170 LEU A N 1
ATOM 1431 C CA . LEU A 1 170 ? -0.323 -2.048 17.190 1.00 71.25 170 LEU A CA 1
ATOM 1432 C C . LEU A 1 170 ? 0.381 -3.005 18.173 1.00 71.25 170 LEU A C 1
ATOM 1434 O O . LEU A 1 170 ? -0.222 -3.969 18.636 1.00 71.25 170 LEU A O 1
ATOM 1438 N N . GLY A 1 171 ? 1.651 -2.746 18.502 1.00 63.22 171 GLY A N 1
ATOM 1439 C CA . GLY A 1 171 ? 2.441 -3.491 19.491 1.00 63.22 171 GLY A CA 1
ATOM 1440 C C . GLY A 1 171 ? 2.336 -2.971 20.931 1.00 63.22 171 GLY A C 1
ATOM 1441 O O . GLY A 1 171 ? 3.029 -3.496 21.798 1.00 63.22 171 GLY A O 1
ATOM 1442 N N . ASN A 1 172 ? 1.505 -1.953 21.186 1.00 49.78 172 ASN A N 1
ATOM 1443 C CA . ASN A 1 172 ? 1.251 -1.384 22.518 1.00 49.78 172 ASN A CA 1
ATOM 1444 C C . ASN A 1 172 ? 0.033 -2.004 23.244 1.00 49.78 172 ASN A C 1
ATOM 1446 O O . ASN A 1 172 ? -0.421 -1.437 24.237 1.00 49.78 172 ASN A O 1
ATOM 1450 N N . ASN A 1 173 ? -0.477 -3.154 22.781 1.00 41.41 173 ASN A N 1
ATOM 1451 C CA . ASN A 1 173 ? -1.516 -3.939 23.466 1.00 41.41 173 ASN A CA 1
ATOM 1452 C C . ASN A 1 173 ? -0.935 -5.235 24.048 1.00 41.41 173 ASN A C 1
ATOM 1454 O O . ASN A 1 173 ? -0.291 -5.988 23.282 1.00 41.41 173 ASN A O 1
#

Secondary structure (DSSP, 8-state):
-----------------------PPP--SSSTT--TTTHHHHHHHHHHHHHTS-TT-TTHHHHHHHHHHHHHTPPP-S--HHHHHHHHHHHSTT--TT--TTS-GGGGGHHHHHHHHHHHHHH--BTTBPPPHHHHTSHHHHGGG-S-HHHHHHHHHHHHHHHHHHHHHHS--

Solvent-accessible surface area (backbone atoms only — not comparable to full-atom values): 10655 Å² total; per-residue (Å²): 133,88,86,83,86,82,84,82,73,79,74,80,80,76,71,80,77,76,73,74,74,69,79,74,75,76,87,38,72,58,60,66,85,60,49,82,90,47,40,66,60,48,52,51,56,49,48,58,51,52,72,76,39,55,87,88,42,64,64,47,57,42,26,59,54,51,15,51,33,59,68,69,72,53,76,67,64,100,75,58,52,59,36,43,54,49,39,47,42,69,77,39,70,80,68,68,77,80,54,38,80,92,41,70,76,75,59,19,47,43,69,59,34,54,37,38,52,54,44,47,65,48,66,24,76,58,94,64,24,76,62,57,75,75,54,62,67,33,75,84,54,52,76,71,46,84,59,57,69,71,58,50,55,52,46,41,50,49,21,54,52,43,27,51,54,53,44,64,68,68,64,78,115

Organism: Xylanibacter ruminicola (NCBI:txid839)

pLDDT: mean 77.23, std 15.71, range [38.28, 95.44]

Foldseek 3Di:
DDDDDDDPDDDPPPDPPPPPPPPPDPCQPLPNPCDPVLVVVVLVLVVVLVVLDDLVDLQSLLLLVLLVCLLVVHWDDPDCQLSSVVNVCSSPPPSNPQFPPVDDDSVSCVVNSVSNVVNQVLQQDPPSGHDHLVVLCDPVSCVRNPDDPVSSNSSSVSNVVSNVSVCVSPVPD